Protein AF-A0A2S7EM12-F1 (afdb_monomer)

Secondary structure (DSSP, 8-state):
----------------------PPPPEEEEEEEEEEEEEETTEEEEEEEEEEEEEEETTPPP-HHHHHHHHHHHHHHHHT--GGGEEEEEEEE-

pLDDT: mean 82.05, std 20.02, range [34.78, 98.25]

Nearest PDB structures (foldseek):
  4v8p-assembly2_DX  TM=4.940E-01  e=3.930E-02  Tetrahymena thermophila
  8esr-assembly1_S  TM=6.006E-01  e=3.456E-01  Schizosaccharomyces pombe
  8euy-assembly1_S  TM=5.934E-01  e=5.072E-01  Schizosaccharomyces pombe
  8c9n-assembly1_1  TM=3.926E-01  e=6.546E+00  Human adenovirus B3
  7oxr-assembly1_A  TM=2.848E-01  e=3.682E+00  Saccharomyces cerevisiae

Mean predicted aligned error: 12.4 Å

Radius of gyration: 29.87 Å; Cα contacts (8 Å, |Δi|>4): 121; chains: 1; bounding box: 93×42×56 Å

Organism: NCBI:txid53414

Solvent-accessible surface area (backbone atoms only — not comparable to full-atom values): 6058 Å² total; per-residue (Å²): 143,84,86,81,94,78,84,88,78,81,87,76,85,78,76,79,76,75,76,78,76,77,71,74,75,56,70,39,80,46,44,33,40,35,37,34,30,36,54,58,94,89,36,77,84,46,77,50,73,51,78,50,76,48,80,35,43,68,91,52,78,79,59,62,68,62,49,52,52,53,51,25,41,53,58,14,64,77,72,78,50,57,38,88,40,42,43,74,79,46,78,45,79,108

Sequence (94 aa):
MCLGWKSRWTIWAARRSRAMSTSVPELRQLHYFADYEDDCDGRPVLWGQLAHSVEVPADGVLDAAGLVCALRRRAAEAHGLEAGQIRLCQVTRL

Structure (mmCIF, N/CA/C/O backbone):
data_AF-A0A2S7EM12-F1
#
_entry.id   AF-A0A2S7EM12-F1
#
loop_
_atom_site.group_PDB
_atom_site.id
_atom_site.type_symbol
_atom_site.label_atom_id
_atom_site.label_alt_id
_atom_site.label_comp_id
_atom_site.label_asym_id
_atom_site.label_entity_id
_atom_site.label_seq_id
_atom_site.pdbx_PDB_ins_code
_atom_site.Cartn_x
_atom_site.Cartn_y
_atom_site.Cartn_z
_atom_site.occupancy
_atom_site.B_iso_or_equiv
_atom_site.auth_seq_id
_atom_site.auth_comp_id
_atom_site.auth_asym_id
_atom_site.auth_atom_id
_atom_site.pdbx_PDB_model_num
ATOM 1 N N . MET A 1 1 ? 77.527 -34.269 -38.703 1.00 43.62 1 MET A N 1
ATOM 2 C CA . MET A 1 1 ? 76.930 -33.196 -39.528 1.00 43.62 1 MET A CA 1
ATOM 3 C C . MET A 1 1 ? 75.642 -33.736 -40.122 1.00 43.62 1 MET A C 1
ATOM 5 O O . MET A 1 1 ? 75.740 -34.747 -40.791 1.00 43.62 1 MET A O 1
ATOM 9 N N . CYS A 1 2 ? 74.500 -33.131 -39.767 1.00 38.59 2 CYS A N 1
ATOM 10 C CA . CYS A 1 2 ? 73.127 -33.234 -40.317 1.00 38.59 2 CYS A CA 1
ATOM 11 C C . CYS A 1 2 ? 72.223 -32.570 -39.247 1.00 38.59 2 CYS A C 1
ATOM 13 O O . CYS A 1 2 ? 71.902 -33.199 -38.249 1.00 38.59 2 CYS A O 1
ATOM 15 N N . LEU A 1 3 ? 72.190 -31.236 -39.141 1.00 36.47 3 LEU A N 1
ATOM 16 C CA . LEU A 1 3 ? 71.224 -30.311 -39.763 1.00 36.47 3 LEU A CA 1
ATOM 17 C C . LEU A 1 3 ? 69.751 -30.680 -39.508 1.00 36.47 3 LEU A C 1
ATOM 19 O O . LEU A 1 3 ? 69.264 -31.665 -40.047 1.00 36.47 3 LEU A O 1
ATOM 23 N N . GLY A 1 4 ? 69.034 -29.808 -38.781 1.00 34.78 4 GLY A N 1
ATOM 24 C CA . GLY A 1 4 ? 67.604 -29.599 -39.042 1.00 34.78 4 GLY A CA 1
ATOM 25 C C . GLY A 1 4 ? 66.610 -29.720 -37.885 1.00 34.78 4 GLY A C 1
ATOM 26 O O . GLY A 1 4 ? 65.495 -30.169 -38.118 1.00 34.78 4 GLY A O 1
ATOM 27 N N . TRP A 1 5 ? 66.928 -29.297 -36.656 1.00 40.91 5 TRP A N 1
ATOM 28 C CA . TRP A 1 5 ? 65.897 -29.178 -35.612 1.00 40.91 5 TRP A CA 1
ATOM 29 C C . TRP A 1 5 ? 65.148 -27.850 -35.752 1.00 40.91 5 TRP A C 1
ATOM 31 O O . TRP A 1 5 ? 65.640 -26.811 -35.321 1.00 40.91 5 TRP A O 1
ATOM 41 N N . LYS A 1 6 ? 63.958 -27.868 -36.362 1.00 43.06 6 LYS A N 1
ATOM 42 C CA . LYS A 1 6 ? 62.955 -26.797 -36.241 1.00 43.06 6 LYS A CA 1
ATOM 43 C C . LYS A 1 6 ? 61.592 -27.303 -36.704 1.00 43.06 6 LYS A C 1
ATOM 45 O O . LYS A 1 6 ? 61.371 -27.501 -37.891 1.00 43.06 6 LYS A O 1
ATOM 50 N N . SER A 1 7 ? 60.658 -27.436 -35.770 1.00 43.38 7 SER A N 1
ATOM 51 C CA . SER A 1 7 ? 59.229 -27.239 -36.035 1.00 43.38 7 SER A CA 1
ATOM 52 C C . SER A 1 7 ? 58.542 -26.893 -34.724 1.00 43.38 7 SER A C 1
ATOM 54 O O . SER A 1 7 ? 58.143 -27.733 -33.926 1.00 43.38 7 SER A O 1
ATOM 56 N N . ARG A 1 8 ? 58.525 -25.581 -34.496 1.00 49.88 8 ARG A N 1
ATOM 57 C CA . ARG A 1 8 ? 57.797 -24.864 -33.460 1.00 49.88 8 ARG A CA 1
ATOM 58 C C . ARG A 1 8 ? 56.330 -24.840 -33.888 1.00 49.88 8 ARG A C 1
ATOM 60 O O . ARG A 1 8 ? 55.966 -24.015 -34.718 1.00 49.88 8 ARG A O 1
ATOM 67 N N . TRP A 1 9 ? 55.512 -25.731 -33.343 1.00 40.88 9 TRP A N 1
ATOM 68 C CA . TRP A 1 9 ? 54.061 -25.617 -33.453 1.00 40.88 9 TRP A CA 1
ATOM 69 C C . TRP A 1 9 ? 53.543 -24.884 -32.224 1.00 40.88 9 TRP A C 1
ATOM 71 O O . TRP A 1 9 ? 53.533 -25.393 -31.107 1.00 40.88 9 TRP A O 1
ATOM 81 N N . THR A 1 10 ? 53.212 -23.620 -32.442 1.00 46.09 10 THR A N 1
ATOM 82 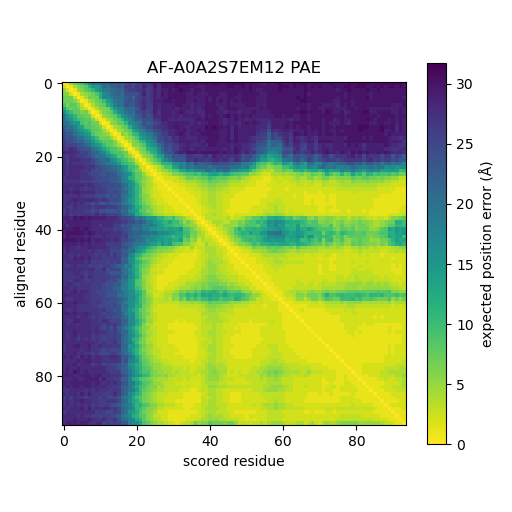C CA . THR A 1 10 ? 52.691 -22.694 -31.447 1.00 46.09 10 THR A CA 1
ATOM 83 C C . THR A 1 10 ? 51.246 -23.078 -31.126 1.00 46.09 10 THR A C 1
ATOM 85 O O . THR A 1 10 ? 50.355 -22.886 -31.950 1.00 46.09 10 THR A O 1
ATOM 88 N N . ILE A 1 11 ? 51.001 -23.625 -29.936 1.00 50.12 11 ILE A N 1
ATOM 89 C CA . ILE A 1 11 ? 49.648 -23.844 -29.417 1.00 50.12 11 ILE A CA 1
ATOM 90 C C . ILE A 1 11 ? 49.148 -22.500 -28.877 1.00 50.12 11 ILE A C 1
ATOM 92 O O . ILE A 1 11 ? 49.479 -22.113 -27.763 1.00 50.12 11 ILE A O 1
ATOM 96 N N . TRP A 1 12 ? 48.342 -21.791 -29.664 1.00 41.66 12 TRP A N 1
ATOM 97 C CA . TRP A 1 12 ? 47.458 -20.738 -29.156 1.00 41.66 12 TRP A CA 1
ATOM 98 C C . TRP A 1 12 ? 46.024 -21.104 -29.520 1.00 41.66 12 TRP A C 1
ATOM 100 O O . TRP A 1 12 ? 45.422 -20.546 -30.434 1.00 41.66 12 TRP A O 1
ATOM 110 N N . ALA A 1 13 ? 45.461 -22.068 -28.793 1.00 45.72 13 ALA A N 1
ATOM 111 C CA . ALA A 1 13 ? 44.016 -22.200 -28.710 1.00 45.72 13 ALA A CA 1
ATOM 112 C C . ALA A 1 13 ? 43.508 -21.039 -27.843 1.00 45.72 13 ALA A C 1
ATOM 114 O O . ALA A 1 13 ? 43.407 -21.146 -26.622 1.00 45.72 13 ALA A O 1
ATOM 115 N N . ALA A 1 14 ? 43.243 -19.893 -28.471 1.00 52.00 14 ALA A N 1
ATOM 116 C CA . ALA A 1 14 ? 42.549 -18.790 -27.829 1.00 52.00 14 ALA A CA 1
ATOM 117 C C . ALA A 1 14 ? 41.111 -19.236 -27.526 1.00 52.00 14 ALA A C 1
ATOM 119 O O . ALA A 1 14 ? 40.198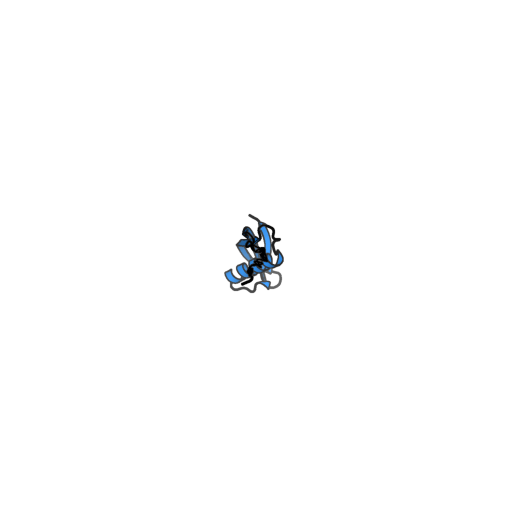 -19.076 -28.337 1.00 52.00 14 ALA A O 1
ATOM 120 N N . ARG A 1 15 ? 40.902 -19.821 -26.343 1.00 55.09 15 ARG A N 1
ATOM 121 C CA . ARG A 1 15 ? 39.575 -20.000 -25.759 1.00 55.09 15 ARG A CA 1
ATOM 122 C C . ARG A 1 15 ? 39.034 -18.599 -25.476 1.00 55.09 15 ARG A C 1
ATOM 124 O O . ARG A 1 15 ? 39.328 -18.014 -24.440 1.00 55.09 15 ARG A O 1
ATOM 131 N N . ARG A 1 16 ? 38.281 -18.030 -26.424 1.00 53.28 16 ARG A N 1
ATOM 132 C CA . ARG A 1 16 ? 37.443 -16.851 -26.173 1.00 53.28 16 ARG A CA 1
ATOM 133 C C . ARG A 1 16 ? 36.400 -17.250 -25.136 1.00 53.28 16 ARG A C 1
ATOM 135 O O . ARG A 1 16 ? 35.327 -17.739 -25.474 1.00 53.28 16 ARG A O 1
ATOM 142 N N . SER A 1 17 ? 36.716 -17.036 -23.869 1.00 56.22 17 SER A N 1
ATOM 143 C CA . SER A 1 17 ? 35.696 -16.876 -22.846 1.00 56.22 17 SER A CA 1
ATOM 144 C C . SER A 1 17 ? 34.927 -15.611 -23.214 1.00 56.22 17 SER A C 1
ATOM 146 O O . SER A 1 17 ? 35.424 -14.500 -23.041 1.00 56.22 17 SER A O 1
ATOM 148 N N . ARG A 1 18 ? 33.744 -15.770 -23.818 1.00 59.91 18 ARG A N 1
ATOM 149 C CA . ARG A 1 18 ? 32.788 -14.674 -23.976 1.00 59.91 18 ARG A CA 1
ATOM 150 C C . ARG A 1 18 ? 32.434 -14.234 -22.561 1.00 59.91 18 ARG A C 1
ATOM 152 O O . ARG A 1 18 ? 31.719 -14.950 -21.869 1.00 59.91 18 ARG A O 1
ATOM 159 N N . ALA A 1 19 ? 32.983 -13.109 -22.113 1.00 62.12 19 ALA A N 1
ATOM 160 C CA . ALA A 1 19 ? 32.504 -12.464 -20.906 1.00 62.12 19 ALA A CA 1
ATOM 161 C C . ALA A 1 19 ? 31.017 -12.163 -21.137 1.00 62.12 19 ALA A C 1
ATOM 163 O O . ALA A 1 19 ? 30.675 -11.317 -21.965 1.00 62.12 19 ALA A O 1
ATOM 164 N N . MET A 1 20 ? 30.125 -12.912 -20.484 1.00 53.09 20 MET A N 1
ATOM 165 C CA . MET A 1 20 ? 28.763 -12.443 -20.274 1.00 53.09 20 MET A CA 1
ATOM 166 C C . MET A 1 20 ? 28.913 -11.206 -19.403 1.00 53.09 20 MET A C 1
ATOM 168 O O . MET A 1 20 ? 29.140 -11.309 -18.202 1.00 53.09 20 MET A O 1
ATOM 172 N N . SER A 1 21 ? 28.883 -10.036 -20.037 1.00 55.69 21 SER A N 1
ATOM 173 C CA . SER A 1 21 ? 28.627 -8.795 -19.330 1.00 55.69 21 SER A CA 1
ATOM 174 C C . SER A 1 21 ? 27.238 -8.967 -18.727 1.00 55.69 21 SER A C 1
ATOM 176 O O . SER A 1 21 ? 26.237 -8.929 -19.438 1.00 55.69 21 SER A O 1
ATOM 178 N N . THR A 1 22 ? 27.178 -9.309 -17.444 1.00 60.97 22 THR A N 1
ATOM 179 C CA . THR A 1 22 ? 25.938 -9.264 -16.681 1.00 60.97 22 THR A CA 1
ATOM 180 C C . THR A 1 22 ? 25.653 -7.786 -16.473 1.00 60.97 22 THR A C 1
ATOM 182 O O . THR A 1 22 ? 26.089 -7.199 -15.483 1.00 60.97 22 THR A O 1
ATOM 185 N N . SER A 1 23 ? 25.031 -7.150 -17.465 1.00 70.25 23 SER A N 1
ATOM 186 C CA . SER A 1 23 ? 24.497 -5.806 -17.298 1.00 70.25 23 SER A CA 1
ATOM 187 C C . SER A 1 23 ? 23.545 -5.854 -16.110 1.00 70.25 23 SER A C 1
ATOM 189 O O . SER A 1 23 ? 22.601 -6.647 -16.112 1.00 70.25 23 SER A O 1
ATOM 191 N N . VAL A 1 24 ? 23.838 -5.068 -15.072 1.00 73.62 24 VAL A N 1
ATOM 192 C CA . VAL A 1 24 ? 22.910 -4.873 -13.956 1.00 73.62 24 VAL A CA 1
ATOM 193 C C . VAL A 1 24 ? 21.593 -4.387 -14.564 1.00 73.62 24 VAL A C 1
ATOM 195 O O . VAL A 1 24 ? 21.648 -3.500 -15.421 1.00 73.62 24 VAL A O 1
ATOM 198 N N . PRO A 1 25 ? 20.438 -4.970 -14.194 1.00 76.69 25 PRO A N 1
ATOM 199 C CA . PRO A 1 25 ? 19.162 -4.507 -14.715 1.00 76.69 25 PRO A CA 1
ATOM 200 C C . PRO A 1 25 ? 19.016 -3.022 -14.396 1.00 76.69 25 PRO A C 1
ATOM 202 O O . PRO A 1 25 ? 19.174 -2.623 -13.241 1.00 76.69 25 PRO A O 1
ATOM 205 N N . GLU A 1 26 ? 18.742 -2.201 -15.407 1.00 89.44 26 GLU A N 1
ATOM 206 C CA . GLU A 1 26 ? 18.393 -0.805 -15.161 1.00 89.44 26 GLU A CA 1
ATOM 207 C C . GLU A 1 26 ? 17.144 -0.767 -14.277 1.00 89.44 26 GLU A C 1
ATOM 209 O O . GLU A 1 26 ? 16.200 -1.527 -14.497 1.00 89.44 26 GLU A O 1
ATOM 214 N N . LEU A 1 27 ? 17.140 0.086 -13.255 1.00 92.75 27 LEU A N 1
ATOM 215 C CA . LEU A 1 27 ? 15.998 0.256 -12.362 1.00 92.75 27 LEU A CA 1
ATOM 216 C C . LEU A 1 27 ? 15.224 1.507 -12.767 1.00 92.75 27 LEU A C 1
ATOM 218 O O . LEU A 1 27 ? 15.808 2.549 -13.062 1.00 92.75 27 LEU A O 1
ATOM 222 N N . ARG A 1 28 ? 13.897 1.416 -12.733 1.00 94.25 28 ARG A N 1
ATOM 223 C CA . ARG A 1 28 ? 13.000 2.570 -12.790 1.00 94.25 28 ARG A CA 1
ATOM 224 C C . ARG A 1 28 ? 12.314 2.751 -11.447 1.00 94.25 28 ARG A C 1
ATOM 226 O O . ARG A 1 28 ? 11.982 1.775 -10.773 1.00 94.25 28 ARG A O 1
ATOM 233 N N . GLN A 1 29 ? 12.046 3.999 -11.093 1.00 95.94 29 GLN A N 1
ATOM 234 C CA . GLN A 1 29 ? 11.276 4.331 -9.905 1.00 95.94 29 GLN A CA 1
ATOM 235 C C . GLN A 1 29 ? 9.810 4.550 -10.285 1.00 95.94 29 GLN A C 1
ATOM 237 O O . GLN A 1 29 ? 9.507 5.251 -11.248 1.00 95.94 29 GLN A O 1
ATOM 242 N N . LEU A 1 30 ? 8.902 3.924 -9.543 1.00 96.81 30 LEU A N 1
ATOM 243 C CA . LEU A 1 30 ? 7.464 4.138 -9.654 1.00 96.81 30 LEU A CA 1
ATOM 244 C C . LEU A 1 30 ? 6.957 4.781 -8.366 1.00 96.81 30 LEU A C 1
ATOM 246 O O . LEU A 1 30 ? 7.374 4.388 -7.276 1.00 96.81 30 LEU A O 1
ATOM 250 N N . HIS A 1 31 ? 6.037 5.734 -8.496 1.00 97.69 31 HIS A N 1
ATOM 251 C CA . HIS A 1 31 ? 5.479 6.485 -7.378 1.00 97.69 31 HIS A CA 1
ATOM 252 C C . HIS A 1 31 ? 3.998 6.169 -7.206 1.00 97.69 31 HIS A C 1
ATOM 254 O O . HIS A 1 31 ? 3.246 6.092 -8.177 1.00 97.69 31 HIS A O 1
ATOM 260 N N . TYR A 1 32 ? 3.587 5.992 -5.959 1.00 98.25 32 TYR A N 1
ATOM 261 C CA . TYR A 1 32 ? 2.233 5.630 -5.583 1.00 98.25 32 TYR A CA 1
ATOM 262 C C . TYR A 1 32 ? 1.723 6.538 -4.480 1.00 98.25 32 TYR A C 1
ATOM 264 O O . TYR A 1 32 ? 2.470 6.924 -3.581 1.00 98.25 32 TYR A O 1
ATOM 272 N N . PHE A 1 33 ? 0.431 6.818 -4.542 1.00 98.12 33 PHE A N 1
ATOM 273 C CA . PHE A 1 33 ? -0.338 7.461 -3.493 1.00 98.12 33 PHE A CA 1
ATOM 274 C C . PHE A 1 33 ? -1.439 6.506 -3.040 1.00 98.12 33 PHE A C 1
ATOM 276 O O . PHE A 1 33 ? -2.079 5.865 -3.877 1.00 98.12 33 PHE A O 1
ATOM 283 N N . ALA A 1 34 ? -1.631 6.374 -1.733 1.00 98.19 34 ALA A N 1
ATOM 284 C CA . ALA A 1 34 ? -2.609 5.459 -1.167 1.00 98.19 34 ALA A CA 1
ATOM 285 C C . ALA A 1 34 ? -3.414 6.122 -0.050 1.00 98.19 34 ALA A C 1
ATOM 287 O O . ALA A 1 34 ? -2.833 6.723 0.855 1.00 98.19 34 ALA A O 1
ATOM 288 N N . ASP A 1 35 ? -4.730 5.928 -0.106 1.00 97.38 35 ASP A N 1
ATOM 289 C CA . ASP A 1 35 ? -5.664 6.231 0.974 1.00 97.38 35 ASP A CA 1
ATOM 290 C C . ASP A 1 35 ? -5.926 4.955 1.773 1.00 97.38 35 ASP A C 1
ATOM 292 O O . ASP A 1 35 ? -6.130 3.876 1.197 1.00 97.38 35 ASP A O 1
ATOM 296 N N . TYR A 1 36 ? -5.943 5.072 3.095 1.00 95.62 36 TYR A N 1
ATOM 297 C CA . TYR A 1 36 ? -6.184 3.947 3.985 1.00 95.62 36 TYR A CA 1
ATOM 298 C C . TYR A 1 36 ? -7.049 4.327 5.179 1.00 95.62 36 TYR A C 1
ATOM 300 O O . TYR A 1 36 ? -7.119 5.483 5.594 1.00 95.62 36 TYR A O 1
ATOM 308 N N . GLU A 1 37 ? -7.660 3.301 5.747 1.00 95.31 37 GLU A N 1
ATOM 309 C CA . GLU A 1 37 ? -8.353 3.341 7.024 1.00 95.31 37 GLU A CA 1
ATOM 310 C C . GLU A 1 37 ? -7.835 2.204 7.911 1.00 95.31 37 GLU A C 1
ATOM 312 O O . GLU A 1 37 ? -7.315 1.197 7.407 1.00 95.31 37 GLU A O 1
ATOM 317 N N . ASP A 1 38 ? -7.947 2.372 9.226 1.00 90.38 38 ASP A N 1
ATOM 318 C CA . ASP A 1 38 ? -7.904 1.224 10.126 1.00 90.38 38 ASP A CA 1
ATOM 319 C C . ASP A 1 38 ? -9.309 0.627 10.255 1.00 90.38 38 ASP A C 1
ATOM 321 O O . ASP A 1 38 ? -10.310 1.330 10.137 1.00 90.38 38 ASP A O 1
ATOM 325 N N . ASP A 1 39 ? -9.390 -0.685 10.443 1.00 78.44 39 ASP A N 1
ATOM 326 C CA . ASP A 1 39 ? -10.635 -1.339 10.830 1.00 78.44 39 ASP A CA 1
ATOM 327 C C . ASP A 1 39 ? -10.486 -1.879 12.251 1.00 78.44 39 ASP A C 1
ATOM 329 O O . ASP A 1 39 ? -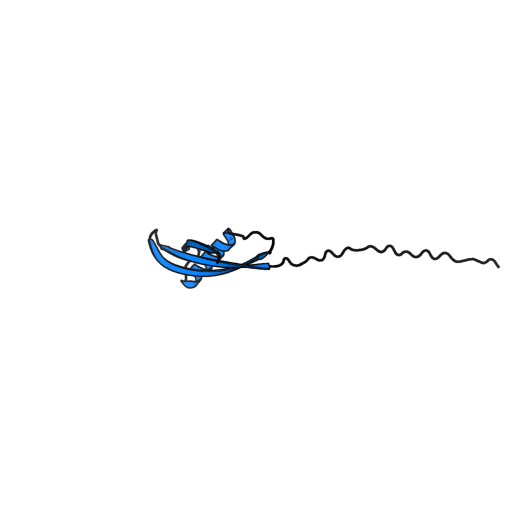9.574 -2.656 12.549 1.00 78.44 39 ASP A O 1
ATOM 333 N N . CYS A 1 40 ? -11.385 -1.452 13.134 1.00 77.25 40 CYS A N 1
ATOM 334 C CA . CYS A 1 40 ? -11.523 -1.996 14.475 1.00 77.25 40 CYS A CA 1
ATOM 335 C C . CYS A 1 40 ? -12.941 -2.557 14.608 1.00 77.25 40 CYS A C 1
ATOM 337 O O . CYS A 1 40 ? -13.914 -1.801 14.658 1.00 77.25 40 CYS A O 1
ATOM 339 N N . ASP A 1 41 ? -13.062 -3.886 14.606 1.00 78.62 41 ASP A N 1
ATOM 340 C CA . ASP A 1 41 ? -14.338 -4.608 14.673 1.00 78.62 41 ASP A CA 1
ATOM 341 C C . ASP A 1 41 ? -15.368 -4.165 13.608 1.00 78.62 41 ASP A C 1
ATOM 343 O O . ASP A 1 41 ? -16.560 -4.004 13.893 1.00 78.62 41 ASP A O 1
ATOM 347 N N . GLY A 1 42 ? -14.930 -3.950 12.362 1.00 72.69 42 GLY A N 1
ATOM 348 C CA . GLY A 1 42 ? -15.810 -3.545 11.262 1.00 72.69 42 GLY A CA 1
ATOM 349 C C . GLY A 1 42 ? -16.180 -2.059 11.262 1.00 72.69 42 GLY A C 1
ATOM 350 O O . GLY A 1 42 ? -17.137 -1.667 10.583 1.00 72.69 42 GLY A O 1
ATOM 351 N N . ARG A 1 43 ? -15.500 -1.231 12.066 1.00 75.31 43 ARG A N 1
ATOM 352 C CA . ARG A 1 43 ? -15.702 0.220 12.120 1.00 75.31 43 ARG A CA 1
ATOM 353 C C . ARG A 1 43 ? -14.401 0.941 11.776 1.00 75.31 43 ARG A C 1
ATOM 355 O O . ARG A 1 43 ? -13.394 0.676 12.434 1.00 75.31 43 ARG A O 1
ATOM 362 N N . PRO A 1 44 ? -14.428 1.899 10.832 1.00 73.44 44 PRO A N 1
ATOM 363 C CA . PRO A 1 44 ? -13.274 2.743 10.589 1.00 73.44 44 PR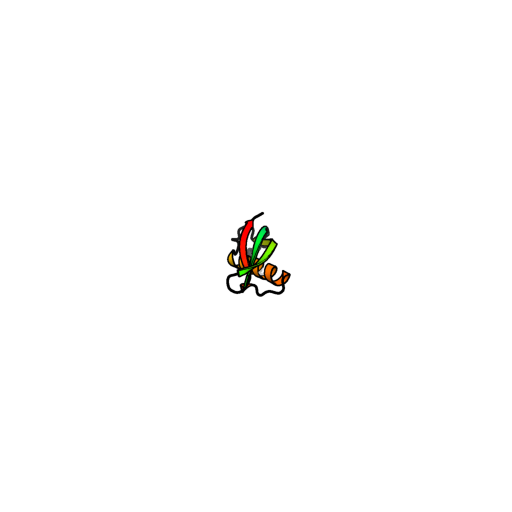O A CA 1
ATOM 364 C C . PRO A 1 44 ? -13.103 3.731 11.743 1.00 73.44 44 PRO A C 1
ATOM 366 O O . PRO A 1 44 ? -14.035 4.476 12.065 1.00 73.44 44 PRO A O 1
ATOM 369 N N . VAL A 1 45 ? -11.930 3.734 12.374 1.00 85.38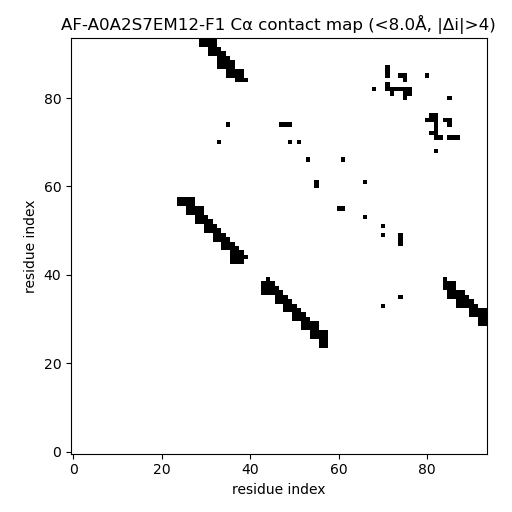 45 VAL A N 1
ATOM 370 C CA . VAL A 1 45 ? -11.611 4.615 13.513 1.00 85.38 45 VAL A CA 1
ATOM 371 C C . VAL A 1 45 ? -10.624 5.711 13.099 1.00 85.38 45 VAL A C 1
ATOM 373 O O . VAL A 1 45 ? -10.631 6.806 13.664 1.00 85.38 45 VAL A O 1
ATOM 376 N N . LEU A 1 46 ? -9.849 5.462 12.047 1.00 90.56 46 LEU A N 1
ATOM 377 C CA . LEU A 1 46 ? -8.799 6.314 11.522 1.00 90.56 46 LEU A CA 1
ATOM 378 C C . LEU A 1 46 ? -8.857 6.364 9.998 1.00 90.56 46 LEU A C 1
ATOM 380 O O . LEU A 1 46 ? -9.122 5.366 9.335 1.00 90.56 46 LEU A O 1
ATOM 384 N N . TRP A 1 47 ? -8.515 7.528 9.451 1.00 94.19 47 TRP A N 1
ATOM 385 C CA . TRP A 1 47 ? -8.270 7.725 8.027 1.00 94.19 47 TRP A CA 1
ATOM 386 C C . TRP A 1 47 ? -6.908 8.371 7.821 1.00 94.19 47 TRP A C 1
ATOM 388 O O . TRP A 1 47 ? -6.516 9.271 8.567 1.00 94.19 47 TRP A O 1
ATOM 398 N N . GLY A 1 48 ? -6.195 7.932 6.789 1.00 95.00 48 GLY A N 1
ATOM 399 C CA . GLY A 1 48 ? -4.882 8.458 6.462 1.00 95.00 48 GLY A CA 1
ATOM 400 C C . GLY A 1 48 ? -4.522 8.306 4.993 1.00 95.00 48 GLY A C 1
ATOM 401 O O . GLY A 1 48 ? -5.198 7.637 4.213 1.00 95.00 48 GLY A O 1
ATOM 402 N N . GLN A 1 49 ? -3.428 8.966 4.623 1.00 97.19 49 GLN A N 1
ATOM 403 C CA . GLN A 1 49 ? -2.893 8.962 3.267 1.00 97.19 49 GLN A CA 1
ATOM 404 C C . GLN A 1 49 ? -1.374 8.821 3.317 1.00 97.19 49 GLN A C 1
ATOM 406 O O . GLN A 1 49 ? -0.738 9.279 4.271 1.00 97.19 49 GLN A O 1
ATOM 411 N N . LEU A 1 50 ? -0.774 8.195 2.305 1.00 97.31 50 LEU A N 1
ATOM 412 C CA . LEU A 1 50 ? 0.681 8.134 2.183 1.00 97.31 50 LEU A CA 1
ATOM 413 C C . LEU A 1 50 ? 1.154 8.079 0.733 1.00 97.31 50 LEU A C 1
ATOM 415 O O . LEU A 1 50 ? 0.477 7.552 -0.148 1.00 97.31 50 LEU A O 1
ATOM 419 N N . ALA A 1 51 ? 2.370 8.578 0.517 1.00 97.62 51 ALA A N 1
ATOM 420 C CA . ALA A 1 51 ? 3.110 8.409 -0.724 1.00 97.62 51 ALA A CA 1
ATOM 421 C C . ALA A 1 51 ? 4.217 7.355 -0.554 1.00 97.62 51 ALA A C 1
ATOM 423 O O . ALA A 1 51 ? 4.893 7.291 0.480 1.00 97.62 51 ALA A O 1
ATOM 424 N N . HIS A 1 52 ? 4.425 6.528 -1.575 1.00 97.25 52 HIS A N 1
ATOM 425 C CA . HIS A 1 52 ? 5.435 5.476 -1.576 1.00 97.25 52 HIS A CA 1
ATOM 426 C C . HIS A 1 52 ? 6.092 5.330 -2.947 1.00 97.25 52 HIS A C 1
ATOM 428 O O . HIS A 1 52 ? 5.414 5.302 -3.970 1.00 97.25 52 HIS A O 1
ATOM 434 N N . SER A 1 53 ? 7.415 5.192 -2.952 1.00 96.94 53 SER A N 1
ATOM 435 C CA . SER A 1 53 ? 8.198 4.933 -4.159 1.00 96.94 53 SER A CA 1
ATOM 436 C C . SER A 1 53 ? 8.760 3.518 -4.108 1.00 96.94 53 SER A C 1
ATOM 438 O O . SER A 1 53 ? 9.266 3.104 -3.064 1.00 96.94 53 SER A O 1
ATOM 440 N N . VAL A 1 54 ? 8.713 2.810 -5.233 1.00 95.94 54 VAL A N 1
ATOM 441 C CA . VAL A 1 54 ? 9.277 1.465 -5.396 1.00 95.94 54 VAL A CA 1
ATOM 442 C C . VAL A 1 54 ? 10.195 1.428 -6.612 1.00 95.94 54 VAL A C 1
ATOM 444 O O . VAL A 1 54 ? 9.889 2.013 -7.652 1.00 95.94 54 VAL A O 1
ATOM 447 N N . GLU A 1 55 ? 11.327 0.747 -6.477 1.00 95.25 55 GLU A N 1
ATOM 448 C CA . GLU A 1 55 ? 12.231 0.464 -7.589 1.00 95.25 55 GLU A CA 1
ATOM 449 C C . GLU A 1 55 ? 11.835 -0.858 -8.242 1.00 95.25 55 GLU A C 1
ATOM 451 O O . GLU A 1 55 ? 11.634 -1.871 -7.571 1.00 95.25 55 GLU A O 1
ATOM 456 N N . VAL A 1 56 ? 11.704 -0.844 -9.564 1.00 94.19 56 VAL A N 1
ATOM 457 C CA . VAL A 1 56 ? 11.359 -2.015 -10.373 1.00 94.19 56 VAL A CA 1
ATOM 458 C C . VAL A 1 56 ? 12.377 -2.105 -11.505 1.00 94.19 56 VAL A C 1
ATOM 460 O O . VAL A 1 56 ? 12.732 -1.061 -12.057 1.00 94.19 56 VAL A O 1
ATOM 463 N N . PRO A 1 57 ? 12.838 -3.304 -11.903 1.00 92.88 57 PRO A N 1
ATOM 464 C CA . PRO A 1 57 ? 13.623 -3.439 -13.125 1.00 92.88 57 PRO A CA 1
ATOM 465 C C . PRO A 1 57 ? 12.894 -2.795 -14.314 1.00 92.88 57 PRO A C 1
ATOM 467 O O . PRO A 1 57 ? 11.665 -2.851 -14.404 1.00 92.88 57 PRO A O 1
ATOM 470 N N . ALA A 1 58 ? 13.630 -2.148 -15.213 1.00 88.69 58 ALA A N 1
ATOM 471 C CA . ALA A 1 58 ? 13.077 -1.384 -16.329 1.00 88.69 58 ALA A CA 1
ATOM 472 C C . ALA A 1 58 ? 12.189 -2.250 -17.240 1.00 88.69 58 ALA A C 1
ATOM 474 O O . ALA A 1 58 ? 11.139 -1.798 -17.704 1.00 88.69 58 ALA A O 1
ATOM 475 N N . ASP A 1 59 ? 12.574 -3.510 -17.421 1.00 88.81 59 ASP A N 1
ATOM 476 C CA . ASP A 1 59 ? 11.853 -4.572 -18.126 1.00 88.81 59 ASP A CA 1
ATOM 477 C C . ASP A 1 59 ? 11.049 -5.496 -17.187 1.00 88.81 59 ASP A C 1
ATOM 479 O O . ASP A 1 59 ? 10.366 -6.416 -17.637 1.00 88.81 59 ASP A O 1
ATOM 483 N N . GLY A 1 60 ? 11.096 -5.236 -15.881 1.00 87.38 60 GLY A N 1
ATOM 484 C CA . GLY A 1 60 ? 10.444 -6.025 -14.848 1.00 87.38 60 GLY A CA 1
ATOM 485 C C . GLY A 1 60 ? 8.963 -5.704 -14.665 1.00 87.38 60 GLY A C 1
ATOM 486 O O . GLY A 1 60 ? 8.468 -4.608 -14.959 1.00 87.38 60 GLY A O 1
ATOM 487 N N . VAL A 1 61 ? 8.255 -6.681 -14.103 1.00 91.56 61 VAL A N 1
ATOM 488 C CA . VAL A 1 61 ? 6.867 -6.538 -13.658 1.00 91.56 61 VAL A CA 1
ATOM 489 C C . VAL A 1 61 ? 6.868 -6.111 -12.193 1.00 91.56 61 VAL A C 1
ATOM 491 O O . VAL A 1 61 ? 7.642 -6.623 -11.388 1.00 91.56 61 VAL A O 1
ATOM 494 N N . LEU A 1 62 ? 5.996 -5.166 -11.847 1.00 94.62 62 LEU A N 1
ATOM 495 C CA . LEU A 1 62 ? 5.780 -4.780 -10.458 1.00 94.62 62 LEU A CA 1
ATOM 496 C C . LEU A 1 62 ? 5.165 -5.947 -9.675 1.00 94.62 62 LEU A C 1
ATOM 498 O O . LEU A 1 62 ? 4.113 -6.460 -10.056 1.00 94.62 62 LEU A O 1
ATOM 502 N N . ASP A 1 63 ? 5.763 -6.286 -8.535 1.00 95.38 63 ASP A N 1
ATOM 503 C CA . ASP A 1 63 ? 5.111 -7.127 -7.535 1.00 95.38 63 ASP A CA 1
ATOM 504 C C . ASP A 1 63 ? 4.015 -6.325 -6.817 1.00 95.38 63 ASP A C 1
ATOM 506 O O . ASP A 1 63 ? 4.262 -5.587 -5.860 1.00 95.38 63 ASP A O 1
ATOM 510 N N . ALA A 1 64 ? 2.784 -6.449 -7.311 1.00 95.19 64 ALA A N 1
ATOM 511 C CA . ALA A 1 64 ? 1.632 -5.759 -6.745 1.00 95.19 64 ALA A CA 1
ATOM 512 C C . ALA A 1 64 ? 1.329 -6.210 -5.305 1.00 95.19 64 ALA A C 1
ATOM 514 O O . ALA A 1 64 ? 0.921 -5.387 -4.484 1.00 95.19 64 ALA A O 1
ATOM 515 N N . ALA A 1 65 ? 1.546 -7.488 -4.977 1.00 96.75 65 ALA A N 1
ATOM 516 C CA . ALA A 1 65 ? 1.326 -7.996 -3.625 1.00 96.75 65 ALA A CA 1
ATOM 517 C C . ALA A 1 65 ? 2.372 -7.420 -2.663 1.00 96.75 65 ALA A C 1
ATOM 519 O O . ALA A 1 65 ? 2.018 -6.921 -1.593 1.00 96.75 65 ALA A O 1
ATOM 520 N N . GLY A 1 66 ? 3.639 -7.399 -3.083 1.00 96.75 66 GLY A N 1
ATOM 521 C CA . GLY A 1 66 ? 4.725 -6.736 -2.368 1.00 96.75 66 GLY A CA 1
ATOM 522 C C . GLY A 1 66 ? 4.458 -5.248 -2.136 1.00 96.75 66 GLY A C 1
ATOM 523 O O . GLY A 1 66 ? 4.637 -4.767 -1.015 1.00 96.75 66 GLY A O 1
ATOM 524 N N . LEU A 1 67 ? 3.947 -4.532 -3.147 1.00 97.56 67 LEU A N 1
ATOM 525 C CA . LEU A 1 67 ? 3.541 -3.130 -3.006 1.00 97.56 67 LEU A CA 1
ATOM 526 C C . LEU A 1 67 ? 2.441 -2.966 -1.947 1.00 97.56 67 LEU A C 1
ATOM 528 O O . LEU A 1 67 ? 2.587 -2.149 -1.041 1.00 97.56 67 LEU A O 1
ATOM 532 N N . VAL A 1 68 ? 1.364 -3.754 -2.016 1.00 97.56 68 VAL A N 1
ATOM 533 C CA . VAL A 1 68 ? 0.261 -3.698 -1.038 1.00 97.56 68 VAL A CA 1
ATOM 534 C C . VAL A 1 68 ? 0.758 -3.977 0.383 1.00 97.56 68 VAL A C 1
ATOM 536 O O . VAL A 1 68 ? 0.395 -3.255 1.313 1.00 97.56 68 VAL A O 1
ATOM 539 N N . CYS A 1 69 ? 1.623 -4.978 0.559 1.00 97.56 69 CYS A N 1
ATOM 540 C CA . CYS A 1 69 ? 2.241 -5.284 1.848 1.00 97.56 69 CYS A CA 1
ATOM 541 C C . CYS A 1 69 ? 3.086 -4.113 2.370 1.00 97.56 69 CYS A C 1
ATOM 543 O O . CYS A 1 69 ? 2.983 -3.752 3.544 1.00 97.56 69 CYS A O 1
ATOM 545 N N . ALA A 1 70 ? 3.890 -3.486 1.507 1.00 97.56 70 ALA A N 1
ATOM 546 C CA . ALA A 1 70 ? 4.718 -2.344 1.879 1.00 97.56 70 ALA A CA 1
ATOM 547 C C . ALA A 1 70 ? 3.881 -1.116 2.276 1.00 97.56 70 ALA A C 1
ATOM 549 O O . ALA A 1 70 ? 4.196 -0.468 3.277 1.00 97.56 70 ALA A O 1
ATOM 550 N N . LEU A 1 71 ? 2.806 -0.826 1.533 1.00 98.12 71 LEU A N 1
ATOM 551 C CA . LEU A 1 71 ? 1.875 0.268 1.828 1.00 98.12 71 LEU A CA 1
ATOM 552 C C . LEU A 1 71 ? 1.192 0.065 3.185 1.00 98.12 71 LEU A C 1
ATOM 554 O O . LEU A 1 71 ? 1.228 0.964 4.023 1.00 98.12 71 LEU A O 1
ATOM 558 N N . ARG A 1 72 ? 0.635 -1.128 3.434 1.00 97.38 72 ARG A N 1
ATOM 559 C CA . ARG A 1 72 ? -0.001 -1.462 4.719 1.00 97.38 72 ARG A CA 1
ATOM 560 C C . ARG A 1 72 ? 0.962 -1.336 5.885 1.00 97.38 72 ARG A C 1
ATOM 562 O O . ARG A 1 72 ? 0.620 -0.723 6.886 1.00 97.38 72 ARG A O 1
ATOM 569 N N . ARG A 1 73 ? 2.176 -1.875 5.747 1.00 97.62 73 ARG A N 1
ATOM 570 C CA . ARG A 1 73 ? 3.195 -1.783 6.797 1.00 97.62 73 ARG A CA 1
ATOM 571 C C . ARG A 1 73 ? 3.528 -0.329 7.126 1.00 97.62 73 ARG A C 1
ATOM 573 O O . ARG A 1 73 ? 3.529 0.028 8.293 1.00 97.62 73 ARG A O 1
ATOM 580 N N . ARG A 1 74 ? 3.749 0.519 6.116 1.00 97.38 74 ARG A N 1
ATOM 581 C CA . ARG A 1 74 ? 4.050 1.942 6.343 1.00 97.38 74 ARG A CA 1
ATOM 582 C C . ARG A 1 74 ? 2.899 2.704 6.989 1.00 97.38 74 ARG A C 1
ATOM 584 O O . ARG A 1 74 ? 3.139 3.529 7.862 1.00 97.38 74 ARG A O 1
ATOM 591 N N . ALA A 1 75 ? 1.667 2.442 6.558 1.00 96.31 75 ALA A N 1
ATOM 592 C CA . ALA A 1 75 ? 0.485 3.016 7.189 1.00 96.31 75 ALA A CA 1
ATOM 593 C C . ALA A 1 75 ? 0.400 2.604 8.666 1.00 96.31 75 ALA A C 1
ATOM 595 O O . ALA A 1 75 ? 0.181 3.447 9.527 1.00 96.31 75 ALA A O 1
ATOM 596 N N . ALA A 1 76 ? 0.647 1.329 8.965 1.00 95.44 76 ALA A N 1
ATOM 597 C CA . ALA A 1 76 ? 0.594 0.812 10.324 1.00 95.44 76 ALA A CA 1
ATOM 598 C C . ALA A 1 76 ? 1.706 1.395 11.215 1.00 95.44 76 ALA A C 1
ATOM 600 O O . ALA A 1 76 ? 1.430 1.845 12.323 1.00 95.44 76 ALA A O 1
ATOM 601 N N . GLU A 1 77 ? 2.939 1.483 10.701 1.00 96.06 77 GLU A N 1
ATOM 602 C CA . GLU A 1 77 ? 4.086 2.105 11.381 1.00 96.06 77 GLU A CA 1
ATOM 603 C C . GLU A 1 77 ? 3.812 3.564 11.776 1.00 96.06 77 GLU A C 1
ATOM 605 O O . GLU A 1 77 ? 4.237 3.995 12.846 1.00 96.06 77 GLU A O 1
ATOM 610 N N . ALA A 1 78 ? 3.076 4.319 10.953 1.00 93.56 78 ALA A N 1
ATOM 611 C CA . ALA A 1 78 ? 2.742 5.714 11.240 1.00 93.56 78 ALA A CA 1
ATOM 612 C C . ALA A 1 78 ? 1.822 5.886 12.464 1.00 93.56 78 ALA A C 1
ATOM 614 O O . ALA A 1 78 ? 1.833 6.952 13.079 1.00 93.56 78 ALA A O 1
ATOM 615 N N . HIS A 1 79 ? 1.057 4.849 12.821 1.00 90.38 79 HIS A N 1
ATOM 616 C CA . HIS A 1 79 ? 0.031 4.897 13.873 1.00 90.38 79 HIS A CA 1
ATOM 617 C C . HIS A 1 79 ? 0.228 3.861 14.984 1.00 90.38 79 HIS A C 1
ATOM 619 O O . HIS A 1 79 ? -0.583 3.787 15.902 1.00 90.38 79 HIS A O 1
ATOM 625 N N . GLY A 1 80 ? 1.303 3.068 14.927 1.00 91.25 80 GLY A N 1
ATOM 626 C CA . GLY A 1 80 ? 1.567 2.000 15.896 1.00 91.25 80 GLY A CA 1
ATOM 627 C C . GLY A 1 80 ? 0.573 0.836 15.816 1.00 91.25 80 GLY A C 1
ATOM 628 O O . GLY A 1 80 ? 0.250 0.244 16.843 1.00 91.25 80 GLY A O 1
ATOM 629 N N . LEU A 1 81 ? 0.071 0.534 14.616 1.00 91.19 81 LEU A N 1
ATOM 630 C CA . LEU A 1 81 ? -0.884 -0.545 14.349 1.00 91.19 81 LEU A CA 1
ATOM 631 C C . LEU A 1 81 ? -0.191 -1.768 13.733 1.00 91.19 81 LEU A C 1
ATOM 633 O O . L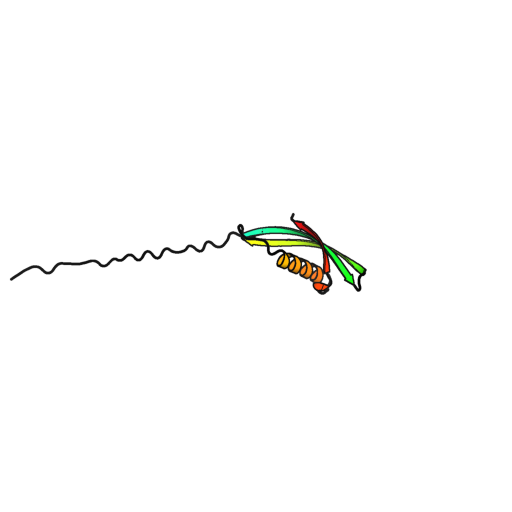EU A 1 81 ? 0.945 -1.694 13.261 1.00 91.19 81 LEU A O 1
ATOM 637 N N . GLU A 1 82 ? -0.911 -2.886 13.656 1.00 92.38 82 GLU A N 1
ATOM 638 C CA . GLU A 1 82 ? -0.511 -4.035 12.845 1.00 92.38 82 GLU A CA 1
ATOM 639 C C . GLU A 1 82 ? -0.911 -3.834 11.378 1.00 92.38 82 GLU A C 1
ATOM 641 O O . GLU A 1 82 ? -2.010 -3.379 11.062 1.00 92.38 82 GLU A O 1
ATOM 646 N N . ALA A 1 83 ? -0.057 -4.253 10.440 1.00 93.81 83 ALA A N 1
ATOM 647 C CA . ALA A 1 83 ? -0.320 -4.089 9.004 1.00 93.81 83 ALA A CA 1
ATOM 648 C C . ALA A 1 83 ? -1.622 -4.770 8.534 1.00 93.81 83 ALA A C 1
ATOM 650 O O . ALA A 1 83 ? -2.231 -4.336 7.556 1.00 93.81 83 ALA A O 1
ATOM 651 N N . GLY A 1 84 ? -2.055 -5.829 9.227 1.00 92.12 84 GLY A N 1
ATOM 652 C CA . GLY A 1 84 ? -3.318 -6.521 8.959 1.00 92.12 84 GLY A CA 1
ATOM 653 C C . GLY A 1 84 ? -4.569 -5.711 9.313 1.00 92.12 84 GLY A C 1
ATOM 654 O O . GLY A 1 84 ? -5.625 -5.989 8.756 1.00 92.12 84 GLY A O 1
ATOM 655 N N . GLN A 1 85 ? -4.446 -4.700 10.180 1.00 92.12 85 GLN A N 1
ATOM 656 C CA . GLN A 1 85 ? -5.539 -3.797 10.563 1.00 92.12 85 GLN A CA 1
ATOM 657 C C . GLN A 1 85 ? -5.756 -2.676 9.540 1.00 92.12 85 GLN A C 1
ATOM 659 O O . GLN A 1 85 ? -6.760 -1.975 9.598 1.00 92.12 85 GLN A O 1
ATOM 664 N N . ILE A 1 86 ? -4.829 -2.507 8.591 1.00 95.12 86 ILE A N 1
ATOM 665 C CA . ILE A 1 86 ? -4.913 -1.471 7.566 1.00 95.12 86 ILE A CA 1
ATOM 666 C C . ILE A 1 86 ? -5.696 -1.975 6.352 1.00 95.12 86 ILE A C 1
ATOM 668 O O . ILE A 1 86 ? -5.263 -2.874 5.608 1.00 95.12 86 ILE A O 1
ATOM 672 N N . ARG A 1 87 ? -6.808 -1.303 6.065 1.00 94.44 8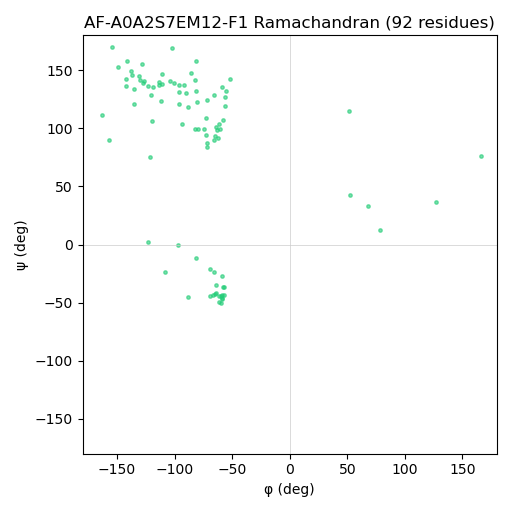7 ARG A N 1
ATOM 673 C CA . ARG A 1 87 ? -7.534 -1.434 4.806 1.00 94.44 87 ARG A CA 1
ATOM 674 C C . ARG A 1 87 ? -7.099 -0.320 3.857 1.00 94.44 87 ARG A C 1
ATOM 67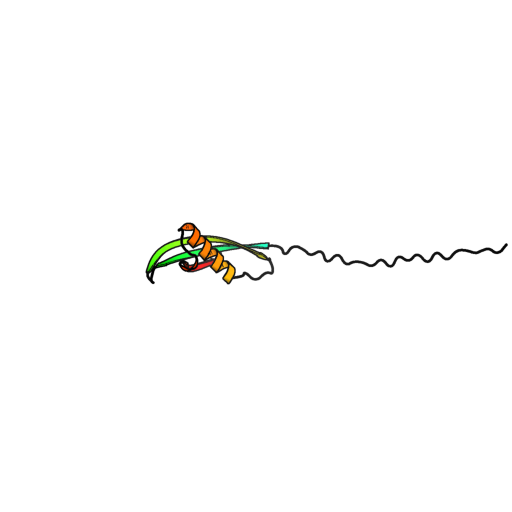6 O O . ARG A 1 87 ? -7.238 0.861 4.142 1.00 94.44 87 ARG A O 1
ATOM 683 N N . LEU A 1 88 ? -6.566 -0.708 2.699 1.00 95.69 88 LEU A N 1
ATOM 684 C CA . LEU A 1 88 ? -6.309 0.230 1.607 1.00 95.69 88 LEU A CA 1
ATOM 685 C C . LEU A 1 88 ? -7.621 0.465 0.855 1.00 95.69 88 LEU A C 1
ATOM 687 O O . LEU A 1 88 ? -8.226 -0.488 0.359 1.00 95.69 88 LEU A O 1
ATOM 691 N N . CYS A 1 89 ? -8.047 1.720 0.768 1.00 95.00 89 CYS A N 1
ATOM 692 C CA . CYS A 1 89 ? -9.277 2.113 0.083 1.00 95.00 89 CYS A CA 1
ATOM 693 C C . CYS A 1 89 ? -9.013 2.383 -1.399 1.00 95.00 89 CYS A C 1
ATOM 695 O O . CYS A 1 89 ? -9.758 1.932 -2.272 1.00 95.00 89 CYS A O 1
ATOM 697 N N . GLN A 1 90 ? -7.930 3.107 -1.681 1.00 95.62 90 GLN A N 1
ATOM 698 C CA . GLN A 1 90 ? -7.501 3.497 -3.020 1.00 95.62 90 GLN A CA 1
ATOM 699 C C . GLN A 1 90 ? -5.974 3.430 -3.099 1.00 95.62 90 GLN A C 1
ATOM 701 O O . GLN A 1 90 ? -5.279 3.790 -2.150 1.00 95.62 90 GLN A O 1
ATOM 706 N N . VAL A 1 91 ? -5.453 2.988 -4.244 1.00 97.56 91 VAL A N 1
ATOM 707 C CA . VAL A 1 91 ? -4.025 3.061 -4.575 1.00 97.56 91 VAL A CA 1
ATOM 708 C C . VAL A 1 91 ? -3.903 3.550 -6.010 1.00 97.56 91 VAL A C 1
ATOM 710 O O . VAL A 1 91 ? -4.392 2.900 -6.934 1.00 97.56 91 VAL A O 1
ATOM 713 N N . THR A 1 92 ? -3.224 4.676 -6.193 1.00 97.69 92 THR A N 1
ATOM 714 C CA . THR A 1 92 ? -3.070 5.349 -7.485 1.00 97.69 92 THR A CA 1
ATOM 715 C C . THR A 1 92 ? -1.592 5.505 -7.805 1.00 97.69 92 THR A C 1
ATOM 717 O O . THR A 1 92 ? -0.798 5.875 -6.941 1.00 97.69 92 THR A O 1
ATOM 720 N N . ARG A 1 93 ? -1.208 5.220 -9.053 1.00 96.62 93 ARG A N 1
ATOM 721 C CA . ARG A 1 93 ? 0.139 5.528 -9.547 1.00 96.62 93 ARG A CA 1
ATOM 722 C C . ARG A 1 93 ? 0.198 6.999 -9.959 1.00 96.62 93 A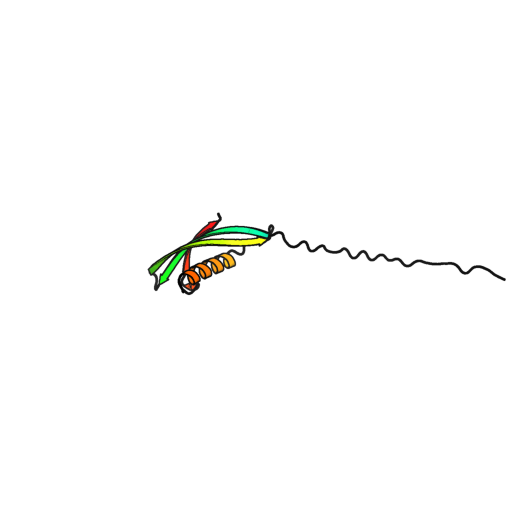RG A C 1
ATOM 724 O O . ARG A 1 93 ? -0.699 7.444 -10.673 1.00 96.62 93 ARG A O 1
ATOM 731 N N . LEU A 1 94 ? 1.232 7.706 -9.512 1.00 94.44 94 LEU A N 1
ATOM 732 C CA . LEU A 1 94 ? 1.504 9.104 -9.861 1.00 94.44 94 LEU A CA 1
ATOM 733 C C . LEU A 1 94 ? 2.290 9.220 -11.174 1.00 94.44 94 LEU A C 1
ATOM 735 O O . LEU A 1 94 ? 3.017 8.255 -11.523 1.00 94.44 94 LEU A O 1
#

Foldseek 3Di:
DDDDDDDDDDDDPPPPPPPPPPPDQDKDKWKKKWWKFFDDPNDTPDIDIDMDIDIARPPGDDPPVVVLQVVLVVVCVVPVHDSVRMDTPDMDID